Protein AF-A0A944UIP2-F1 (afdb_monomer_lite)

Foldseek 3Di:
DPVVVVVVVVVVVVVVVVVVVPDPPPPPPDPPCVVDDDQWDKDKDWALLVCCCVVVVQCPDPVNNVVLVVCCVVPVPVSCCRNVVVQQQFDSVGTKMWMWTAHPPDPDRIDIDIDTHGRDPVSNVVD

pLDDT: mean 77.18, std 9.5, range [51.12, 90.25]

Secondary structure (DSSP, 8-state):
--HHHHHHHHHHHHHHHHHHHHS--------TTTT---TT-EEEEEE-HHHHHHHHTTTT-TTHHHHHHHHHHH-HHHHHHHH-TTTTTB-SSSPEEEEEEE-SSSS-SEEEEEE--BS-HHHHHT-

Radius of gyration: 25.35 Å; chains: 1; bounding box: 36×76×45 Å

Sequence (127 aa):
MTISISKKSLLFILTTLCVFMVNPRSINALPSSTTRVPQDSFFIISISLNSVLKKSQLVESRVWKPIVDTLTLTNPQLTSLLLEPVQNGFNSRTPIQIFLRSSNLGTNPLQFGLLASIENTEKMDIT

Structure (mmCIF, N/CA/C/O backbone):
data_AF-A0A944UIP2-F1
#
_entry.id   AF-A0A944UIP2-F1
#
loop_
_atom_site.group_PDB
_atom_site.id
_atom_site.type_symbol
_atom_site.label_atom_id
_atom_site.label_alt_id
_atom_site.label_comp_id
_atom_site.label_asym_id
_atom_site.label_entity_id
_atom_site.label_seq_id
_atom_site.pdbx_PDB_ins_code
_atom_site.Cartn_x
_atom_site.Cartn_y
_atom_site.Cartn_z
_atom_site.occupancy
_atom_site.B_iso_or_equiv
_atom_site.auth_seq_id
_atom_site.auth_comp_id
_atom_site.auth_asym_id
_atom_site.auth_atom_id
_atom_site.pdbx_PDB_model_num
ATOM 1 N N . MET A 1 1 ? -3.864 -50.792 24.818 1.00 51.12 1 MET A N 1
ATOM 2 C CA . MET A 1 1 ? -3.857 -51.157 23.379 1.00 51.12 1 MET A CA 1
ATOM 3 C C . MET A 1 1 ? -3.814 -49.918 22.455 1.00 51.12 1 MET A C 1
ATOM 5 O O . MET A 1 1 ? -4.341 -49.952 21.357 1.00 51.12 1 MET A O 1
ATOM 9 N N . THR A 1 2 ? -3.156 -48.820 22.857 1.00 55.81 2 THR A N 1
ATOM 10 C CA . THR A 1 2 ? -3.167 -47.514 22.149 1.00 55.81 2 THR A CA 1
ATOM 11 C C . THR A 1 2 ? -1.825 -47.155 21.490 1.00 55.81 2 THR A C 1
ATOM 13 O O . THR A 1 2 ? -1.789 -46.469 20.474 1.00 55.81 2 THR A O 1
ATOM 16 N N . ILE A 1 3 ? -0.712 -47.695 21.998 1.00 58.16 3 ILE A N 1
ATOM 17 C CA . ILE A 1 3 ? 0.655 -47.417 21.511 1.00 58.16 3 ILE A CA 1
ATOM 18 C C . ILE A 1 3 ? 0.897 -47.980 20.092 1.00 58.16 3 ILE A C 1
ATOM 20 O O . ILE A 1 3 ? 1.644 -47.403 19.305 1.00 58.16 3 ILE A O 1
ATOM 24 N N . SER A 1 4 ? 0.225 -49.081 19.734 1.00 59.62 4 SER A N 1
ATOM 25 C CA . SER A 1 4 ? 0.331 -49.732 18.414 1.00 59.62 4 SER A CA 1
ATOM 26 C C . SER A 1 4 ? -0.250 -48.877 17.276 1.00 59.62 4 SER A C 1
ATOM 28 O O . SER A 1 4 ? 0.311 -48.830 16.182 1.00 59.62 4 SER A O 1
ATOM 30 N N . ILE A 1 5 ? -1.337 -48.145 17.544 1.00 65.44 5 ILE A N 1
ATOM 31 C CA . ILE A 1 5 ? -2.036 -47.317 16.547 1.00 65.44 5 ILE A CA 1
ATOM 32 C C . ILE A 1 5 ? -1.218 -46.058 16.221 1.00 65.44 5 ILE A C 1
ATOM 34 O O . ILE A 1 5 ? -1.069 -45.705 15.053 1.00 65.44 5 ILE A O 1
ATOM 38 N N . SER A 1 6 ? -0.605 -45.440 17.238 1.00 66.56 6 SER A N 1
ATOM 39 C CA . SER A 1 6 ? 0.256 -44.259 17.070 1.00 66.56 6 SER A CA 1
ATOM 40 C C . SER A 1 6 ? 1.490 -44.551 16.202 1.00 66.56 6 SER A C 1
ATOM 42 O O . SER A 1 6 ? 1.792 -43.798 15.277 1.00 66.56 6 SER A O 1
ATOM 44 N N . LYS A 1 7 ? 2.146 -45.706 16.401 1.00 69.94 7 LYS A N 1
ATOM 45 C CA . LYS A 1 7 ? 3.314 -46.107 15.594 1.00 69.94 7 LYS A CA 1
ATOM 46 C C . LYS A 1 7 ? 2.974 -46.346 14.120 1.00 69.94 7 LYS A C 1
ATOM 48 O O . LYS A 1 7 ? 3.757 -45.968 13.254 1.00 69.94 7 LYS A O 1
ATOM 53 N N . LYS A 1 8 ? 1.810 -46.937 13.824 1.00 73.44 8 LYS A N 1
ATOM 54 C CA . LYS A 1 8 ? 1.355 -47.163 12.439 1.00 73.44 8 LYS A CA 1
ATOM 55 C C . LYS A 1 8 ? 1.008 -45.853 11.727 1.00 73.44 8 LYS A C 1
ATOM 57 O O . LYS A 1 8 ? 1.355 -45.695 10.562 1.00 73.44 8 LYS A O 1
ATOM 62 N N . SER A 1 9 ? 0.389 -44.911 12.441 1.00 77.75 9 SER A N 1
ATOM 63 C CA . SER A 1 9 ? 0.087 -43.572 11.918 1.00 77.75 9 SER A CA 1
ATOM 64 C C . SER A 1 9 ? 1.361 -42.778 11.615 1.00 77.75 9 SER A C 1
ATO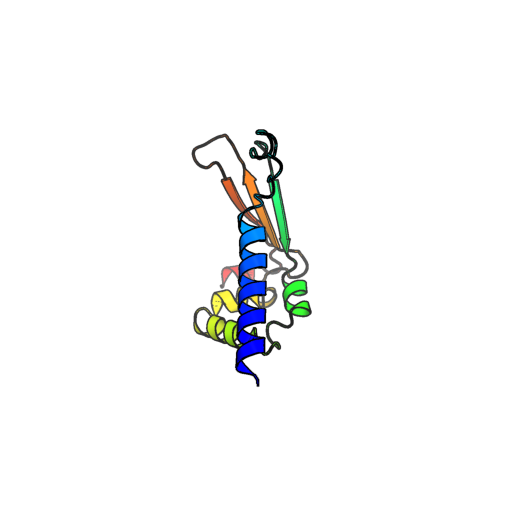M 66 O O . SER A 1 9 ? 1.505 -42.227 10.526 1.00 77.75 9 SER A O 1
ATOM 68 N N . LEU A 1 10 ? 2.337 -42.801 12.528 1.00 84.69 10 LEU A N 1
ATOM 69 C CA . LEU A 1 10 ? 3.618 -42.119 12.334 1.00 84.69 10 LEU A CA 1
ATOM 70 C C . LEU A 1 10 ? 4.391 -42.674 11.130 1.00 84.69 10 LEU A C 1
ATOM 72 O O . LEU A 1 10 ? 4.950 -41.905 10.351 1.00 84.69 10 LEU A O 1
ATOM 76 N N . LEU A 1 11 ? 4.378 -43.995 10.941 1.00 83.56 11 LEU A N 1
ATOM 77 C CA . LEU A 1 11 ? 5.034 -44.635 9.801 1.00 83.56 11 LEU A CA 1
ATOM 78 C C . LEU A 1 11 ? 4.334 -44.270 8.482 1.00 83.56 11 LEU A C 1
ATOM 80 O O . LEU A 1 11 ? 5.006 -43.946 7.507 1.00 83.56 11 LEU A O 1
ATOM 84 N N . PHE A 1 12 ? 2.999 -44.217 8.478 1.00 84.25 12 PHE A N 1
ATOM 85 C CA . PHE A 1 12 ? 2.223 -43.773 7.320 1.00 84.25 12 PHE A CA 1
ATOM 86 C C . PHE A 1 12 ? 2.538 -42.317 6.940 1.00 84.25 12 PHE A C 1
ATOM 88 O O . PHE A 1 12 ? 2.826 -42.035 5.778 1.00 84.25 12 PHE A O 1
ATOM 95 N N . ILE A 1 13 ? 2.581 -41.407 7.918 1.00 86.75 13 ILE A N 1
ATOM 96 C CA . ILE A 1 13 ? 2.928 -39.991 7.704 1.00 86.75 13 ILE A CA 1
ATOM 97 C C . ILE A 1 13 ? 4.358 -39.842 7.169 1.00 86.75 13 ILE A C 1
ATOM 99 O O . ILE A 1 13 ? 4.603 -39.053 6.258 1.00 86.75 13 ILE A O 1
ATOM 103 N N . LEU A 1 14 ? 5.306 -40.618 7.698 1.00 85.44 14 LEU A N 1
ATOM 104 C CA . LEU A 1 14 ? 6.690 -40.575 7.233 1.00 85.44 14 LEU A CA 1
ATOM 105 C C . LEU A 1 14 ? 6.798 -41.041 5.774 1.00 85.44 14 LEU A C 1
ATOM 107 O O . LEU A 1 14 ? 7.492 -40.415 4.974 1.00 85.44 14 LEU A O 1
ATOM 111 N N . THR A 1 15 ? 6.077 -42.106 5.410 1.00 83.50 15 THR A N 1
ATOM 112 C CA . THR A 1 15 ? 6.082 -42.624 4.035 1.00 83.50 15 THR A CA 1
ATOM 113 C C . THR A 1 15 ? 5.440 -41.660 3.044 1.00 83.50 15 THR A C 1
ATOM 115 O O . THR A 1 15 ? 5.996 -41.453 1.967 1.00 83.50 15 THR A O 1
ATOM 118 N N . THR A 1 16 ? 4.328 -41.010 3.398 1.00 81.88 16 THR A N 1
ATOM 119 C CA . THR A 1 16 ? 3.688 -40.030 2.510 1.00 81.88 16 THR A CA 1
ATOM 120 C C . THR A 1 16 ? 4.566 -38.799 2.318 1.00 81.88 16 THR A C 1
ATOM 122 O O . THR A 1 16 ? 4.751 -38.363 1.182 1.00 81.88 16 THR A O 1
ATOM 125 N N . LEU A 1 17 ? 5.189 -38.288 3.385 1.00 81.62 17 LEU A N 1
ATOM 126 C CA . LEU A 1 17 ? 6.128 -37.167 3.300 1.00 81.62 17 LEU A CA 1
ATOM 127 C C . LEU A 1 17 ? 7.336 -37.500 2.411 1.00 81.62 17 LEU A C 1
ATOM 129 O O . LEU A 1 17 ? 7.757 -36.676 1.601 1.00 81.62 17 LEU A O 1
ATOM 133 N N . CYS A 1 18 ? 7.858 -38.725 2.515 1.00 82.06 18 CYS A N 1
ATOM 134 C CA . CYS A 1 18 ? 8.972 -39.184 1.692 1.00 82.06 18 CYS A CA 1
ATOM 135 C C . CYS A 1 18 ? 8.587 -39.243 0.201 1.00 82.06 18 CYS A C 1
ATOM 137 O O . CYS A 1 18 ? 9.322 -38.738 -0.643 1.00 82.06 18 CYS A O 1
ATOM 139 N N . VAL A 1 19 ? 7.391 -39.740 -0.134 1.00 81.12 19 VAL A N 1
ATOM 140 C CA . VAL A 1 19 ? 6.886 -39.758 -1.522 1.00 81.12 19 VAL A CA 1
ATOM 141 C C . VAL A 1 19 ? 6.733 -38.345 -2.102 1.00 81.12 19 VAL A C 1
ATOM 143 O O . VAL A 1 19 ? 7.016 -38.141 -3.284 1.00 81.12 19 VAL A O 1
ATOM 146 N N . PHE A 1 20 ? 6.343 -37.354 -1.293 1.00 72.25 20 PHE A N 1
ATOM 147 C CA . PHE A 1 20 ? 6.292 -35.953 -1.731 1.00 72.25 20 PHE A CA 1
ATOM 148 C C . PHE A 1 20 ? 7.677 -35.358 -2.010 1.00 72.25 20 PHE A C 1
ATOM 150 O O . PHE A 1 20 ? 7.802 -34.544 -2.921 1.00 72.25 20 PHE A O 1
ATOM 157 N N . MET A 1 21 ? 8.706 -35.768 -1.266 1.00 72.75 21 MET A N 1
ATOM 158 C CA . MET A 1 21 ? 10.082 -35.291 -1.463 1.00 72.75 21 MET A CA 1
ATOM 159 C C . MET A 1 21 ? 10.771 -35.950 -2.667 1.00 72.75 21 MET A C 1
ATOM 161 O O . MET A 1 21 ? 11.599 -35.320 -3.318 1.00 72.75 21 MET A O 1
ATOM 165 N N . VAL A 1 22 ? 10.428 -37.205 -2.981 1.00 75.62 22 VAL A N 1
ATOM 166 C CA . VAL A 1 22 ? 11.067 -37.990 -4.059 1.00 75.62 22 VAL A CA 1
ATOM 167 C C . VAL A 1 22 ? 10.475 -37.694 -5.443 1.00 75.62 22 VAL A C 1
ATOM 169 O O . VAL A 1 22 ? 11.105 -37.998 -6.450 1.00 75.62 22 VAL A O 1
ATOM 172 N N . ASN A 1 23 ? 9.299 -37.065 -5.520 1.00 69.31 23 ASN A N 1
ATOM 173 C CA . ASN A 1 23 ? 8.722 -36.608 -6.783 1.00 69.31 23 ASN A CA 1
ATOM 174 C C . ASN A 1 23 ? 9.024 -35.116 -6.983 1.00 69.31 23 ASN A C 1
ATOM 176 O O . ASN A 1 23 ? 8.195 -34.284 -6.595 1.00 69.31 23 ASN A O 1
ATOM 180 N N . PRO A 1 24 ? 10.166 -34.736 -7.593 1.00 64.12 24 PRO A N 1
ATOM 181 C CA . PRO A 1 24 ? 10.346 -33.368 -8.038 1.00 64.12 24 PRO A CA 1
ATOM 182 C C . PRO A 1 24 ? 9.238 -33.089 -9.051 1.00 64.12 24 PRO A C 1
ATOM 184 O O . PRO A 1 24 ? 9.243 -33.608 -10.167 1.00 64.12 24 PRO A O 1
ATOM 187 N N . ARG A 1 25 ? 8.243 -32.288 -8.656 1.00 65.12 25 ARG A N 1
ATOM 188 C CA . ARG A 1 25 ? 7.327 -31.697 -9.627 1.00 65.12 25 ARG A CA 1
ATOM 189 C C . ARG A 1 25 ? 8.218 -30.926 -10.584 1.00 65.12 25 ARG A C 1
ATOM 191 O O . ARG A 1 25 ? 8.874 -29.980 -10.156 1.00 65.12 25 ARG A O 1
ATOM 198 N N . SER A 1 26 ? 8.284 -31.358 -11.841 1.00 63.62 26 SER A N 1
ATOM 199 C CA . SER A 1 26 ? 8.928 -30.595 -12.899 1.00 63.62 26 SER A CA 1
ATOM 200 C C . SER A 1 26 ? 8.234 -29.241 -12.932 1.00 63.62 26 SER A C 1
ATOM 202 O O . SER A 1 26 ? 7.109 -29.111 -13.417 1.00 63.62 26 SER A O 1
ATOM 204 N N . ILE A 1 27 ? 8.862 -28.245 -12.315 1.00 63.44 27 ILE A N 1
ATOM 205 C CA . ILE A 1 27 ? 8.441 -26.862 -12.427 1.00 63.44 27 ILE A CA 1
ATOM 206 C C . ILE A 1 27 ? 8.632 -26.587 -13.909 1.00 63.44 27 ILE A C 1
ATOM 208 O O . ILE A 1 27 ? 9.768 -26.620 -14.379 1.00 63.44 27 ILE A O 1
ATOM 212 N N . ASN A 1 28 ? 7.528 -26.475 -14.654 1.00 64.56 28 ASN A N 1
ATOM 213 C CA . ASN A 1 28 ? 7.561 -26.169 -16.079 1.00 64.56 28 ASN A CA 1
ATOM 214 C C . ASN A 1 28 ? 8.588 -25.057 -16.272 1.00 64.56 28 ASN A C 1
ATOM 216 O O . ASN A 1 28 ? 8.433 -23.984 -15.687 1.00 64.56 28 ASN A O 1
ATOM 220 N N . ALA A 1 29 ? 9.672 -25.365 -16.986 1.00 63.34 29 ALA A N 1
ATOM 221 C CA . ALA A 1 29 ? 10.741 -24.420 -17.233 1.00 63.34 29 ALA A CA 1
ATOM 222 C C . ALA A 1 29 ? 10.115 -23.268 -18.015 1.00 63.34 29 ALA A C 1
ATOM 224 O O . ALA A 1 29 ? 9.827 -23.391 -19.206 1.00 63.34 29 ALA A O 1
ATOM 225 N N . LEU A 1 30 ? 9.806 -22.187 -17.300 1.00 64.31 30 LEU A N 1
ATOM 226 C CA . LEU A 1 30 ? 9.331 -20.954 -17.897 1.00 64.31 30 LEU A CA 1
ATOM 227 C C . LEU A 1 30 ? 10.363 -20.577 -18.968 1.00 64.31 30 LEU A C 1
ATOM 229 O O . LEU A 1 30 ? 11.565 -20.640 -18.679 1.00 64.31 30 LEU A O 1
ATOM 233 N N . PRO A 1 31 ? 9.942 -20.271 -20.207 1.00 67.81 31 PRO A N 1
ATOM 234 C CA . PRO A 1 31 ? 10.882 -19.927 -21.260 1.00 67.81 31 PRO A CA 1
ATOM 235 C C . PRO A 1 31 ? 11.817 -18.809 -20.782 1.00 67.81 31 PRO A C 1
ATOM 237 O O . PRO A 1 31 ? 11.433 -17.955 -19.987 1.00 67.81 31 PRO A O 1
ATOM 240 N N . SER A 1 32 ? 13.062 -18.791 -21.253 1.00 62.38 32 SER A N 1
ATOM 241 C CA . SER A 1 32 ? 14.081 -17.811 -20.830 1.00 62.38 32 SER A CA 1
ATOM 242 C C . SER A 1 32 ? 13.687 -16.348 -21.090 1.00 62.38 32 SER A C 1
ATOM 244 O O . SER A 1 32 ? 14.310 -15.435 -20.557 1.00 62.38 32 SER A O 1
ATOM 246 N N . SER A 1 33 ? 12.630 -16.113 -21.872 1.00 62.06 33 SER A N 1
ATOM 247 C CA . SER A 1 33 ? 11.984 -14.814 -22.058 1.00 62.06 33 SER A CA 1
ATOM 248 C C . SER A 1 33 ? 11.054 -14.399 -20.908 1.00 62.06 33 SER A C 1
ATOM 250 O O . SER A 1 33 ? 10.781 -13.212 -20.763 1.00 62.06 33 SER A O 1
ATOM 252 N N . THR A 1 34 ? 10.578 -15.322 -20.066 1.00 60.38 34 THR A N 1
ATOM 253 C CA . THR A 1 34 ? 9.639 -15.036 -18.963 1.00 60.38 34 THR A CA 1
ATOM 254 C C . THR A 1 34 ? 10.308 -14.389 -17.749 1.00 60.38 34 THR A C 1
ATOM 256 O O . THR A 1 34 ? 9.627 -13.829 -16.897 1.00 60.38 34 THR A O 1
ATOM 259 N N . THR A 1 35 ? 11.639 -14.413 -17.668 1.00 60.00 35 THR A N 1
ATOM 260 C CA . THR A 1 35 ? 12.405 -13.712 -16.624 1.00 60.00 35 THR A CA 1
ATOM 261 C C . THR A 1 35 ? 12.665 -12.244 -16.961 1.00 60.00 35 THR A C 1
ATOM 263 O O . THR A 1 35 ? 13.192 -11.511 -16.124 1.00 60.00 35 THR A O 1
ATOM 266 N N . ARG A 1 36 ? 12.307 -11.789 -18.171 1.00 62.47 36 ARG A N 1
ATOM 267 C CA . ARG A 1 36 ? 12.623 -10.443 -18.649 1.00 62.47 36 ARG A CA 1
ATOM 268 C C . ARG A 1 36 ? 11.373 -9.568 -18.699 1.00 62.47 36 ARG A C 1
ATOM 270 O O . ARG A 1 36 ? 10.538 -9.703 -19.586 1.00 62.47 36 ARG A O 1
ATOM 277 N N . VAL A 1 37 ? 11.284 -8.632 -17.758 1.00 65.81 37 VAL A N 1
ATOM 278 C CA . VAL A 1 37 ? 10.299 -7.544 -17.795 1.00 65.81 37 VAL A CA 1
ATOM 279 C C . VAL A 1 37 ? 10.651 -6.603 -18.964 1.00 65.81 37 VAL A C 1
ATOM 281 O O . VAL A 1 37 ? 11.819 -6.220 -19.091 1.00 65.81 37 VAL A O 1
ATOM 284 N N . PRO A 1 38 ? 9.699 -6.251 -19.850 1.00 68.94 38 PRO A N 1
ATOM 285 C CA . PRO A 1 38 ? 9.943 -5.334 -20.964 1.00 68.94 38 PRO A CA 1
ATOM 286 C C . PRO A 1 38 ? 10.484 -3.970 -20.514 1.00 68.94 38 PRO A C 1
ATOM 288 O O . PRO A 1 38 ? 10.137 -3.476 -19.442 1.00 68.94 38 PRO A O 1
ATOM 291 N N . GLN A 1 39 ? 11.301 -3.349 -21.366 1.00 67.38 39 GLN A N 1
ATOM 292 C CA . GLN A 1 39 ? 12.123 -2.172 -21.043 1.00 67.38 39 GLN A CA 1
ATOM 293 C C . GLN A 1 39 ? 11.344 -0.889 -20.712 1.00 67.38 39 GLN A C 1
ATOM 295 O O . GLN A 1 39 ? 11.921 -0.006 -20.093 1.00 67.38 39 GLN A O 1
ATOM 300 N N . ASP A 1 40 ? 10.060 -0.813 -21.068 1.00 71.62 40 ASP A N 1
ATOM 301 C CA . ASP A 1 40 ? 9.147 0.290 -20.734 1.00 71.62 40 ASP A CA 1
ATOM 302 C C . ASP A 1 40 ? 7.907 -0.226 -19.992 1.00 71.62 40 ASP A C 1
ATOM 304 O O . ASP A 1 40 ? 6.773 0.194 -20.228 1.00 71.62 40 ASP A O 1
ATOM 308 N N . SER A 1 41 ? 8.109 -1.199 -19.104 1.00 79.00 41 SER A N 1
ATOM 309 C CA . SER A 1 41 ? 7.011 -1.715 -18.292 1.00 79.00 41 SER A CA 1
ATOM 310 C C . SER A 1 41 ? 6.660 -0.733 -17.187 1.00 79.00 41 SER A C 1
ATOM 312 O O . SER A 1 41 ? 7.518 -0.329 -16.394 1.00 79.00 41 SER A O 1
ATOM 314 N N . PHE A 1 42 ? 5.372 -0.415 -17.112 1.00 82.56 42 PHE A N 1
ATOM 315 C CA . PHE A 1 42 ? 4.772 0.333 -16.023 1.00 82.56 42 PHE A CA 1
ATOM 316 C C . PHE A 1 42 ? 3.903 -0.606 -15.205 1.00 82.56 42 PHE A C 1
ATOM 318 O O . PHE A 1 42 ? 3.044 -1.313 -15.730 1.00 82.56 42 PHE A O 1
ATOM 325 N N . PHE A 1 43 ? 4.114 -0.580 -13.903 1.00 84.19 43 PHE A N 1
ATOM 326 C CA . PHE A 1 43 ? 3.263 -1.233 -12.938 1.00 84.19 4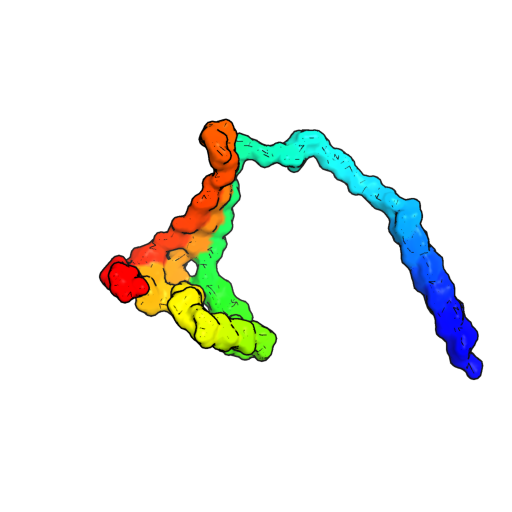3 PHE A CA 1
ATOM 327 C C . PHE A 1 43 ? 2.632 -0.151 -12.073 1.00 84.19 43 PHE A C 1
ATOM 329 O O . PHE A 1 43 ? 3.338 0.605 -11.411 1.00 84.19 43 PHE A O 1
ATOM 336 N N . ILE A 1 44 ? 1.306 -0.043 -12.128 1.00 86.38 44 ILE A N 1
ATOM 337 C CA . ILE A 1 44 ? 0.547 0.981 -11.413 1.00 86.38 44 ILE A CA 1
ATOM 338 C C . ILE A 1 44 ? -0.383 0.275 -10.437 1.00 86.38 44 ILE A C 1
ATOM 340 O O . ILE A 1 44 ? -1.266 -0.483 -10.837 1.00 86.38 44 ILE A O 1
ATOM 344 N N . ILE A 1 45 ? -0.201 0.553 -9.153 1.00 88.94 45 ILE A N 1
ATOM 345 C CA . ILE A 1 45 ? -1.112 0.142 -8.093 1.00 88.94 45 ILE A CA 1
ATOM 346 C C . ILE A 1 45 ? -1.948 1.358 -7.709 1.00 88.94 45 ILE A C 1
ATOM 348 O O . ILE A 1 45 ? -1.413 2.354 -7.236 1.00 88.94 45 ILE A O 1
ATOM 352 N N . SER A 1 46 ? -3.266 1.263 -7.878 1.00 87.75 46 SER A N 1
ATOM 353 C CA . SER A 1 46 ? -4.212 2.282 -7.413 1.00 87.75 46 SER A CA 1
ATOM 354 C C . SER A 1 46 ? -4.919 1.796 -6.154 1.00 87.75 46 SER A C 1
ATOM 356 O O . SER A 1 46 ? -5.674 0.824 -6.203 1.00 87.75 46 SER A O 1
ATOM 358 N N . ILE A 1 47 ? -4.692 2.467 -5.027 1.00 84.94 47 ILE A N 1
ATOM 359 C CA . ILE A 1 47 ? -5.289 2.120 -3.734 1.00 84.94 47 ILE A CA 1
ATOM 360 C C . ILE A 1 47 ? -6.250 3.226 -3.310 1.00 84.94 47 ILE A C 1
ATOM 362 O O . ILE A 1 47 ? -5.866 4.374 -3.093 1.00 84.94 47 ILE A O 1
ATOM 366 N N . SER A 1 48 ? -7.522 2.866 -3.134 1.00 85.94 48 SER A N 1
ATOM 367 C CA . SER A 1 48 ? -8.492 3.728 -2.458 1.00 85.94 48 SER A CA 1
ATOM 368 C C . SER A 1 48 ? -8.356 3.539 -0.950 1.00 85.94 48 SER A C 1
ATOM 370 O O . SER A 1 48 ? -8.944 2.618 -0.379 1.00 85.94 48 SER A O 1
ATOM 372 N N . LEU A 1 49 ? -7.575 4.410 -0.308 1.00 79.69 49 LEU A N 1
ATOM 373 C CA . LEU A 1 49 ? -7.277 4.309 1.123 1.00 79.69 49 LEU A CA 1
ATOM 374 C C . LEU A 1 49 ? -8.564 4.316 1.969 1.00 79.69 49 LEU A C 1
ATOM 376 O O . LEU A 1 49 ? -8.744 3.460 2.825 1.00 79.69 49 LEU A O 1
ATOM 380 N N . ASN A 1 50 ? -9.524 5.185 1.637 1.00 79.12 50 ASN A N 1
ATOM 381 C CA . ASN A 1 50 ? -10.827 5.263 2.309 1.00 79.12 50 ASN A CA 1
ATOM 382 C C . ASN A 1 50 ? -11.622 3.944 2.214 1.00 79.12 50 ASN A C 1
ATOM 384 O O . ASN A 1 50 ? -12.186 3.471 3.200 1.00 79.12 50 ASN A O 1
ATOM 388 N N . SER A 1 51 ? -11.628 3.311 1.036 1.00 83.38 51 SER A N 1
ATOM 389 C CA . SER A 1 51 ? -12.310 2.025 0.837 1.00 83.38 51 SER A CA 1
ATOM 390 C C . SER A 1 51 ? -11.630 0.898 1.609 1.00 83.38 51 SER A C 1
ATOM 392 O O . SER A 1 51 ? -12.314 0.051 2.184 1.00 83.38 51 SER A O 1
ATOM 394 N N . VAL A 1 52 ? -10.293 0.897 1.647 1.00 83.69 52 VAL A N 1
ATOM 395 C CA . VAL A 1 52 ? -9.519 -0.079 2.420 1.00 83.69 52 VAL A CA 1
ATOM 396 C C . VAL A 1 52 ? -9.820 0.083 3.902 1.00 83.69 52 VAL A C 1
ATOM 398 O O . VAL A 1 52 ? -10.241 -0.890 4.517 1.00 83.69 52 VAL A O 1
ATOM 401 N N . LEU A 1 53 ? -9.698 1.288 4.462 1.00 81.44 53 LEU A N 1
ATOM 402 C CA . LEU A 1 53 ? -9.939 1.552 5.886 1.00 81.44 53 LEU A CA 1
ATOM 403 C C . LEU A 1 53 ? -11.356 1.155 6.317 1.00 81.44 53 LEU A C 1
ATOM 405 O O . LEU A 1 53 ? -11.518 0.429 7.297 1.00 81.44 53 LEU A O 1
ATOM 409 N N . LYS A 1 54 ? -12.380 1.556 5.550 1.00 81.62 54 LYS A N 1
ATOM 410 C CA . LYS A 1 54 ? -13.782 1.233 5.861 1.00 81.62 54 LYS A CA 1
ATOM 411 C C . LYS A 1 54 ? -14.078 -0.262 5.783 1.00 81.62 54 LYS A C 1
ATOM 413 O O . LYS A 1 54 ? -14.782 -0.789 6.635 1.00 81.62 54 LYS A O 1
ATOM 418 N N . LYS A 1 55 ? -13.560 -0.955 4.764 1.00 84.81 55 LYS A N 1
ATOM 419 C CA . LYS A 1 55 ? -13.859 -2.380 4.547 1.00 84.81 55 LYS A CA 1
ATOM 420 C C . LYS A 1 55 ? -13.061 -3.304 5.464 1.00 84.81 55 LYS A C 1
ATOM 422 O O . LYS A 1 55 ? -13.536 -4.378 5.811 1.00 84.81 55 LYS A O 1
ATOM 427 N N . SER A 1 56 ? -11.844 -2.912 5.819 1.00 80.00 56 SER A N 1
ATOM 428 C CA . SER A 1 56 ? -10.935 -3.733 6.625 1.00 80.00 56 SER A CA 1
ATOM 429 C C . SER A 1 56 ? -11.220 -3.675 8.125 1.00 80.00 56 SER A C 1
ATOM 431 O O . SER A 1 56 ? -10.682 -4.505 8.855 1.00 80.00 56 SER A O 1
ATOM 433 N N . GLN A 1 57 ? -12.048 -2.723 8.585 1.00 82.06 57 GLN A N 1
ATOM 434 C CA . GLN A 1 57 ? -12.360 -2.519 10.005 1.00 82.06 57 GLN A CA 1
ATOM 435 C C . GLN A 1 57 ? -11.090 -2.469 10.877 1.00 82.06 57 GLN A C 1
ATOM 437 O O . GLN A 1 57 ? -11.085 -2.955 12.005 1.00 82.06 57 GLN A O 1
ATOM 442 N N . LEU A 1 58 ? -9.987 -1.905 10.363 1.00 80.94 58 LEU A N 1
ATOM 443 C CA . LEU A 1 58 ? -8.669 -1.956 11.019 1.00 80.94 58 LEU A CA 1
ATOM 444 C C . LEU A 1 58 ? -8.684 -1.394 12.446 1.00 80.94 58 LEU A C 1
ATOM 446 O O . LEU A 1 58 ? -7.997 -1.916 13.318 1.00 80.94 58 LEU A O 1
ATOM 450 N N . VAL A 1 59 ? -9.503 -0.369 12.684 1.00 77.56 59 VAL A N 1
ATOM 451 C CA . VAL A 1 59 ? -9.640 0.307 13.984 1.00 77.56 59 VAL A CA 1
ATOM 452 C C . VAL A 1 59 ? -10.520 -0.485 14.966 1.00 77.56 59 VAL A C 1
ATOM 454 O O . VAL A 1 59 ? -10.327 -0.417 16.182 1.00 77.56 59 VAL A O 1
ATOM 457 N N . GLU A 1 60 ? -11.476 -1.258 14.448 1.00 83.19 60 GLU A N 1
ATOM 458 C CA . GLU A 1 60 ? -12.466 -2.017 15.230 1.00 83.19 60 GLU A CA 1
ATOM 459 C C . GLU A 1 60 ? -12.053 -3.483 15.441 1.00 83.19 60 GLU A C 1
ATOM 461 O O . GLU A 1 60 ? -12.522 -4.156 16.360 1.00 83.19 60 GLU A O 1
ATOM 466 N N . SER A 1 61 ? -11.156 -3.999 14.601 1.00 85.12 61 SER A N 1
ATOM 467 C CA . SER A 1 61 ? -10.716 -5.389 14.634 1.00 85.12 61 SER A CA 1
ATOM 468 C C . SER A 1 61 ? -9.883 -5.686 15.875 1.00 85.12 61 SER A C 1
ATOM 470 O O . SER A 1 61 ? -8.863 -5.051 16.123 1.00 85.12 61 SER A O 1
ATOM 472 N N . ARG A 1 62 ? -10.241 -6.749 16.605 1.00 87.81 62 ARG A N 1
ATOM 473 C CA . ARG A 1 62 ? -9.491 -7.226 17.781 1.00 87.81 62 ARG A CA 1
ATOM 474 C C . ARG A 1 62 ? -8.023 -7.554 17.471 1.00 87.81 62 ARG A C 1
ATOM 476 O O . ARG A 1 62 ? -7.189 -7.469 18.364 1.00 87.81 62 ARG A O 1
ATOM 483 N N . VAL A 1 63 ? -7.718 -7.950 16.232 1.00 88.38 63 VAL A N 1
ATOM 484 C CA . VAL A 1 63 ? -6.363 -8.348 15.815 1.00 88.38 63 VAL A CA 1
ATOM 485 C C . VAL A 1 63 ? -5.547 -7.143 15.348 1.00 88.38 63 VAL A C 1
ATOM 487 O O . VAL A 1 63 ? -4.385 -7.018 15.717 1.00 88.38 63 VAL A O 1
ATOM 490 N N . TRP A 1 64 ? -6.148 -6.244 14.564 1.00 86.06 64 TRP A N 1
ATOM 491 C CA . TRP A 1 64 ? -5.432 -5.099 13.990 1.00 86.06 64 TRP A CA 1
ATOM 492 C C . TRP A 1 64 ? -5.338 -3.904 14.933 1.00 86.06 64 TRP A C 1
ATOM 494 O O . TRP A 1 64 ? -4.322 -3.213 14.922 1.00 86.06 64 TRP A O 1
ATOM 504 N N . LYS A 1 65 ? -6.337 -3.700 15.794 1.00 87.75 65 LYS A N 1
ATOM 505 C CA . LYS A 1 65 ? -6.379 -2.608 16.768 1.00 87.75 65 LYS A CA 1
ATOM 506 C C . LYS A 1 65 ? -5.099 -2.463 17.601 1.00 87.75 65 LYS A C 1
ATOM 508 O O . LYS A 1 65 ? -4.543 -1.375 17.576 1.00 87.75 65 LYS A O 1
ATOM 513 N N . PRO A 1 66 ? -4.559 -3.506 18.264 1.00 88.00 66 PRO A N 1
ATOM 514 C CA . PRO A 1 66 ? -3.335 -3.342 19.050 1.00 88.00 66 PRO A CA 1
ATOM 515 C C . PRO A 1 66 ? -2.132 -2.920 18.194 1.00 88.00 66 PRO A C 1
ATOM 517 O O . PRO A 1 66 ? -1.299 -2.146 18.653 1.00 88.00 66 PRO A O 1
ATOM 520 N N . ILE A 1 67 ? -2.052 -3.371 16.938 1.00 87.06 67 ILE A N 1
ATOM 521 C CA . ILE A 1 67 ? -0.983 -2.974 16.011 1.00 87.06 67 ILE A CA 1
ATOM 522 C C . ILE A 1 67 ? -1.132 -1.493 15.656 1.00 87.06 67 ILE A C 1
ATOM 524 O O . ILE A 1 67 ? -0.168 -0.734 15.736 1.00 87.06 67 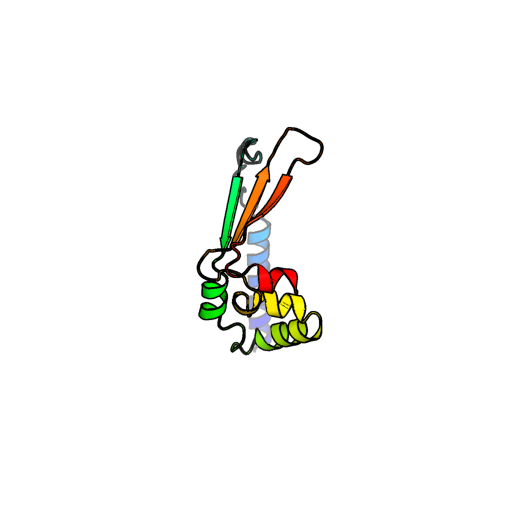ILE A O 1
ATOM 528 N N . VAL A 1 68 ? -2.349 -1.067 15.321 1.00 86.06 68 VAL A N 1
ATOM 529 C CA . VAL A 1 68 ? -2.654 0.335 15.016 1.00 86.06 68 VAL A CA 1
ATOM 530 C C . VAL A 1 68 ? -2.388 1.231 16.229 1.00 86.06 68 VAL A C 1
ATOM 532 O O . VAL A 1 68 ? -1.750 2.270 16.086 1.00 86.06 68 VAL A O 1
ATOM 535 N N . ASP A 1 69 ? -2.782 0.810 17.429 1.00 87.81 69 ASP A N 1
ATOM 536 C CA . ASP A 1 69 ? -2.550 1.554 18.669 1.00 87.81 69 ASP A CA 1
ATOM 537 C C . ASP A 1 69 ? -1.038 1.716 18.933 1.00 87.81 69 ASP A C 1
ATOM 539 O O . ASP A 1 69 ? -0.571 2.816 19.232 1.00 87.81 69 ASP A O 1
ATOM 543 N N . THR A 1 70 ? -0.231 0.664 18.729 1.00 89.50 70 THR A N 1
ATOM 544 C CA . THR A 1 70 ? 1.239 0.774 18.851 1.00 89.50 70 THR A CA 1
ATOM 545 C C . THR A 1 70 ? 1.866 1.687 17.797 1.00 89.50 70 THR A C 1
ATOM 547 O O . THR A 1 70 ? 2.785 2.447 18.112 1.00 89.50 70 THR A O 1
ATOM 550 N N . LEU A 1 71 ? 1.357 1.661 16.562 1.00 85.88 71 LEU A N 1
ATOM 551 C CA . LEU A 1 71 ? 1.792 2.557 15.491 1.00 85.88 71 LEU A CA 1
ATOM 552 C C . LEU A 1 71 ? 1.477 4.017 15.843 1.00 85.88 71 LEU A C 1
ATOM 554 O O . LEU A 1 71 ? 2.334 4.881 15.682 1.00 85.88 71 LEU A O 1
ATOM 558 N N . THR A 1 72 ? 0.291 4.261 16.403 1.00 86.81 72 THR A N 1
ATOM 559 C CA . THR A 1 72 ? -0.163 5.583 16.858 1.00 86.81 72 THR A CA 1
ATOM 560 C C . THR A 1 72 ? 0.767 6.149 17.926 1.00 86.81 72 THR A C 1
ATOM 562 O O . THR A 1 72 ? 1.131 7.321 17.871 1.00 86.81 72 THR A O 1
ATOM 565 N N . LEU A 1 73 ? 1.198 5.307 18.870 1.00 88.62 73 LEU A N 1
ATOM 566 C CA . LEU A 1 73 ? 2.129 5.695 19.932 1.00 88.62 73 LEU A CA 1
ATOM 567 C C . LEU A 1 73 ? 3.548 5.955 19.414 1.00 88.62 73 LEU A C 1
ATOM 569 O O . LEU A 1 73 ? 4.236 6.833 19.926 1.00 88.62 73 LEU A O 1
ATOM 573 N N . THR A 1 74 ? 3.993 5.188 18.417 1.00 90.25 74 THR A N 1
ATOM 574 C CA . THR A 1 74 ? 5.377 5.250 17.919 1.00 90.25 74 THR A CA 1
ATOM 575 C C . THR A 1 74 ? 5.562 6.351 16.875 1.00 90.25 74 THR A C 1
ATOM 577 O O . THR A 1 74 ? 6.594 7.016 16.850 1.00 90.25 74 THR A O 1
ATOM 580 N N . ASN A 1 75 ? 4.577 6.545 15.997 1.00 87.62 75 ASN A N 1
ATOM 581 C CA . ASN A 1 75 ? 4.602 7.557 14.949 1.00 87.62 75 ASN A CA 1
ATOM 582 C C . ASN A 1 75 ? 3.183 8.112 14.694 1.00 87.62 75 ASN A C 1
ATOM 584 O O . ASN A 1 75 ? 2.459 7.627 13.810 1.00 87.62 75 ASN A O 1
ATOM 588 N N . PRO A 1 76 ? 2.770 9.144 15.453 1.00 82.88 76 PRO A N 1
ATOM 589 C CA . PRO A 1 76 ? 1.433 9.719 15.335 1.00 82.88 76 PRO A CA 1
ATOM 590 C C . PRO A 1 76 ? 1.214 10.430 13.993 1.00 82.88 76 PRO A C 1
ATOM 592 O O . PRO A 1 76 ? 0.105 10.399 13.467 1.00 82.88 76 PRO A O 1
ATOM 595 N N . GLN A 1 77 ? 2.264 11.006 13.398 1.00 82.06 77 GLN A N 1
ATOM 596 C CA . GLN A 1 77 ? 2.185 11.682 12.096 1.00 82.06 77 GLN A CA 1
ATOM 597 C C . GLN A 1 77 ? 1.876 10.695 10.967 1.00 82.06 77 GLN A C 1
ATOM 599 O O . GLN A 1 77 ? 0.993 10.920 10.144 1.00 82.06 77 GLN A O 1
ATOM 604 N N . LEU A 1 78 ? 2.566 9.554 10.943 1.00 80.75 78 LEU A N 1
ATOM 605 C CA . LEU A 1 78 ? 2.319 8.522 9.937 1.00 80.75 78 LEU A CA 1
ATOM 606 C C . LEU A 1 78 ? 0.927 7.902 10.105 1.00 80.75 78 LEU A C 1
ATOM 608 O O . LEU A 1 78 ? 0.253 7.580 9.128 1.00 80.75 78 LEU A O 1
ATOM 612 N N . THR A 1 79 ? 0.479 7.782 11.352 1.00 82.50 79 THR A N 1
ATOM 613 C CA . THR A 1 79 ? -0.856 7.283 11.672 1.00 82.50 79 THR A CA 1
ATOM 614 C C . THR A 1 79 ? -1.945 8.245 11.203 1.00 82.50 79 THR A C 1
ATOM 616 O O . THR A 1 79 ? -2.901 7.795 10.571 1.00 82.50 79 THR A O 1
ATOM 619 N N . SER A 1 80 ? -1.801 9.554 11.439 1.00 80.44 80 SER A N 1
ATOM 620 C CA . SER A 1 80 ? -2.790 10.540 10.984 1.00 80.44 80 SER A CA 1
ATOM 621 C C . SER A 1 80 ? -2.883 10.573 9.456 1.00 80.44 80 SER A C 1
ATOM 623 O O . SER A 1 80 ? -3.982 10.587 8.907 1.00 80.44 80 SER A O 1
ATOM 625 N N . LEU A 1 81 ? -1.752 10.473 8.748 1.00 78.62 81 LEU A N 1
ATOM 626 C CA . LEU A 1 81 ? -1.721 10.406 7.280 1.00 78.62 81 LEU A CA 1
ATOM 627 C C . LEU A 1 81 ? -2.453 9.176 6.728 1.00 78.62 81 LEU A C 1
ATOM 629 O O . LEU A 1 81 ? -3.125 9.266 5.699 1.00 78.62 81 LEU A O 1
ATOM 633 N N . LEU A 1 82 ? -2.328 8.033 7.402 1.00 78.56 82 LEU A N 1
ATOM 634 C CA . LEU A 1 82 ? -2.899 6.769 6.946 1.00 78.56 82 LEU A CA 1
ATOM 635 C C . LEU A 1 82 ? -4.363 6.579 7.344 1.00 78.56 82 LEU A C 1
ATOM 637 O O . LEU A 1 82 ? -5.129 6.060 6.537 1.00 78.56 82 LEU A O 1
ATOM 641 N N . LEU A 1 83 ? -4.749 6.948 8.566 1.00 82.12 83 LEU A N 1
ATOM 642 C CA . LEU A 1 83 ? -6.098 6.716 9.097 1.00 82.12 83 LEU A CA 1
ATOM 643 C C . LEU A 1 83 ? -7.035 7.903 8.869 1.00 82.12 83 LEU A C 1
ATOM 645 O O . LEU A 1 83 ? -8.240 7.708 8.705 1.00 82.12 83 LEU A O 1
ATOM 649 N N . GLU A 1 84 ? -6.493 9.119 8.819 1.00 80.56 84 GLU A N 1
ATOM 650 C CA . GLU A 1 84 ? -7.260 10.363 8.728 1.00 80.56 84 GLU A CA 1
ATOM 651 C C . GLU A 1 84 ? -6.808 11.240 7.542 1.00 80.56 84 GLU A C 1
ATOM 653 O O . GLU A 1 84 ? -6.592 12.444 7.695 1.00 80.56 84 GLU A O 1
ATOM 658 N N . PRO A 1 85 ? -6.728 10.687 6.313 1.00 74.44 85 PRO A N 1
ATOM 659 C CA . PRO A 1 85 ? -6.154 11.390 5.161 1.00 74.44 85 PRO A CA 1
ATOM 660 C C . PRO A 1 85 ? -6.853 12.729 4.860 1.00 74.44 85 PRO A C 1
ATOM 662 O O . PRO A 1 85 ? -6.203 13.705 4.500 1.00 74.44 85 PRO A O 1
ATOM 665 N N . VAL A 1 86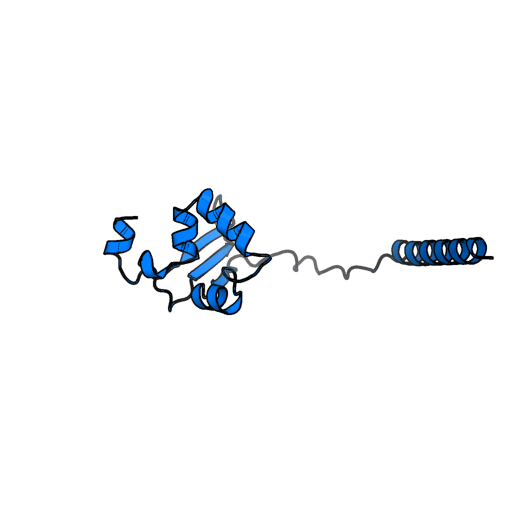 ? -8.173 12.805 5.066 1.00 76.00 86 VAL A N 1
ATOM 666 C CA . VAL A 1 86 ? -8.972 14.025 4.834 1.00 76.00 86 VAL A CA 1
ATOM 667 C C . VAL A 1 86 ? -8.585 15.158 5.786 1.00 76.00 86 VAL A C 1
ATOM 669 O O . VAL A 1 86 ? -8.618 16.328 5.401 1.00 76.00 86 VAL A O 1
ATOM 672 N N . GLN A 1 87 ? -8.219 14.836 7.029 1.00 77.38 87 GLN A N 1
ATOM 673 C CA . GLN A 1 87 ? -7.835 15.854 8.008 1.00 77.38 87 GLN A CA 1
ATOM 674 C C . GLN A 1 87 ? -6.516 16.525 7.613 1.00 77.38 87 GLN A C 1
ATOM 676 O O . GLN A 1 87 ? -6.393 17.740 7.749 1.00 77.38 87 GLN A O 1
ATOM 681 N N . ASN A 1 88 ? -5.617 15.758 6.993 1.00 73.94 88 ASN A N 1
ATOM 682 C CA . ASN A 1 88 ? -4.309 16.205 6.513 1.00 73.94 88 ASN A CA 1
ATOM 683 C C . ASN A 1 88 ? -4.343 16.803 5.091 1.00 73.94 88 ASN A C 1
ATOM 685 O O . ASN A 1 88 ? -3.309 16.941 4.447 1.00 73.94 88 ASN A O 1
ATOM 689 N N . GLY A 1 89 ? -5.530 17.131 4.566 1.00 73.06 89 GLY A N 1
ATOM 690 C CA . GLY A 1 89 ? -5.681 17.793 3.265 1.00 73.06 89 GLY A CA 1
ATOM 691 C C . GLY A 1 89 ? -5.603 16.869 2.045 1.00 73.06 89 GLY A C 1
ATOM 692 O O . GLY A 1 89 ? -5.698 17.358 0.917 1.00 73.06 89 GLY A O 1
ATOM 693 N N . PHE A 1 90 ? -5.493 15.546 2.226 1.00 79.81 90 PHE A N 1
ATOM 694 C CA . PHE A 1 90 ? -5.537 14.595 1.113 1.00 79.81 90 PHE A CA 1
ATOM 695 C C . PHE A 1 90 ? -6.961 14.391 0.602 1.00 79.81 90 PHE A C 1
ATOM 697 O O . PHE A 1 90 ? -7.914 14.214 1.366 1.00 79.81 90 PHE A O 1
ATOM 704 N N . ASN A 1 91 ? -7.089 14.301 -0.719 1.00 78.50 91 ASN A N 1
ATOM 705 C CA . ASN A 1 91 ? -8.343 13.949 -1.357 1.00 78.50 91 ASN A CA 1
ATOM 706 C C . ASN A 1 91 ? -8.598 12.441 -1.223 1.00 78.50 91 ASN A C 1
ATOM 708 O O . ASN A 1 91 ? -8.018 11.613 -1.927 1.00 78.50 91 ASN A O 1
ATOM 712 N N . SER A 1 92 ? -9.523 12.079 -0.335 1.00 71.62 92 SER A N 1
ATOM 713 C CA . SER A 1 92 ? -9.898 10.679 -0.094 1.00 71.62 92 SER A CA 1
ATOM 714 C C . SER A 1 92 ? -10.776 10.050 -1.186 1.00 71.62 92 SER A C 1
ATOM 716 O O . SER A 1 92 ? -11.025 8.840 -1.139 1.00 71.62 92 SER A O 1
ATOM 718 N N . ARG A 1 93 ? -11.278 10.844 -2.146 1.00 75.06 93 ARG A N 1
ATOM 719 C CA . ARG A 1 93 ? -12.114 10.364 -3.264 1.00 75.06 93 ARG A CA 1
ATOM 720 C C . ARG A 1 93 ? -11.265 9.794 -4.393 1.00 75.06 93 ARG A C 1
ATOM 722 O O . ARG A 1 93 ? -11.669 8.840 -5.052 1.00 75.06 93 ARG A O 1
ATOM 729 N N . THR A 1 94 ? -10.090 10.367 -4.605 1.00 81.06 94 THR A N 1
ATOM 730 C CA . THR A 1 94 ? -9.116 9.908 -5.596 1.00 81.06 94 THR A CA 1
ATOM 731 C C . THR A 1 94 ? -8.203 8.839 -4.997 1.00 81.06 94 THR A C 1
ATOM 733 O O . THR A 1 94 ? -7.664 9.044 -3.909 1.00 81.06 94 THR A O 1
ATOM 736 N N . PRO A 1 95 ? -8.000 7.701 -5.679 1.00 82.69 95 PRO A N 1
ATOM 737 C CA . PRO A 1 95 ? -7.074 6.682 -5.208 1.00 82.69 95 PRO A CA 1
ATOM 738 C C . PRO A 1 95 ? -5.630 7.191 -5.270 1.00 82.69 95 PRO A C 1
ATOM 740 O O . PRO A 1 95 ? -5.247 7.886 -6.210 1.00 82.69 95 PRO A O 1
ATOM 743 N N . ILE A 1 96 ? -4.825 6.789 -4.289 1.00 86.19 96 ILE A N 1
ATOM 744 C CA . ILE A 1 96 ? -3.376 6.989 -4.313 1.00 86.19 96 ILE A CA 1
ATOM 745 C C . ILE A 1 96 ? -2.805 6.007 -5.331 1.00 86.19 96 ILE A C 1
ATOM 747 O O . ILE A 1 96 ? -3.124 4.815 -5.288 1.00 86.19 96 ILE A O 1
ATOM 751 N N . GLN A 1 97 ? -1.979 6.500 -6.246 1.00 88.50 97 GLN A N 1
ATOM 752 C CA . GLN A 1 97 ? -1.348 5.680 -7.271 1.00 88.50 97 GLN A CA 1
ATOM 753 C C . GLN A 1 97 ? 0.136 5.539 -6.972 1.00 88.50 97 GLN A C 1
ATOM 755 O O . GLN A 1 97 ? 0.869 6.522 -6.912 1.00 88.50 97 GLN A O 1
ATOM 760 N N . ILE A 1 98 ? 0.583 4.305 -6.796 1.00 88.62 98 ILE A N 1
ATOM 761 C CA . ILE A 1 98 ? 1.995 3.962 -6.689 1.00 88.62 98 ILE A CA 1
ATOM 762 C C . ILE A 1 98 ? 2.400 3.415 -8.046 1.00 88.62 98 ILE A C 1
ATOM 764 O O . ILE A 1 98 ? 1.780 2.470 -8.538 1.00 88.62 98 ILE A O 1
ATOM 768 N N . PHE A 1 99 ? 3.419 4.003 -8.656 1.00 88.56 99 PHE A N 1
ATOM 769 C CA . PHE A 1 99 ? 3.924 3.540 -9.937 1.00 88.56 99 PHE A CA 1
ATOM 770 C C . PHE A 1 99 ? 5.351 3.030 -9.795 1.00 88.56 99 PHE A C 1
ATOM 772 O O . PHE A 1 99 ? 6.172 3.600 -9.079 1.00 88.56 99 PHE A O 1
ATOM 779 N N . LEU A 1 100 ? 5.630 1.945 -10.504 1.00 87.31 100 LEU A N 1
ATOM 780 C CA . LEU A 1 100 ? 6.950 1.379 -10.698 1.00 87.31 100 LEU A CA 1
ATOM 781 C C . LEU A 1 100 ? 7.190 1.300 -12.201 1.00 87.31 100 LEU A C 1
ATOM 783 O O . LEU A 1 100 ? 6.428 0.669 -12.934 1.00 87.31 100 LEU A O 1
ATOM 787 N N . ARG A 1 101 ? 8.249 1.950 -12.659 1.00 84.38 101 ARG A N 1
ATOM 788 C CA . ARG A 1 101 ? 8.693 1.940 -14.044 1.00 84.38 101 ARG A CA 1
ATOM 789 C C . ARG A 1 101 ? 10.061 1.281 -14.113 1.00 84.38 101 ARG A C 1
ATOM 791 O O . ARG A 1 101 ? 10.978 1.688 -13.401 1.00 84.38 101 ARG A O 1
ATOM 798 N N . SER A 1 102 ? 10.216 0.303 -14.996 1.00 80.38 102 SER A N 1
ATOM 799 C CA . SER A 1 102 ? 11.546 -0.160 -15.393 1.00 80.38 102 SER A CA 1
ATOM 800 C C . SER A 1 102 ? 12.066 0.718 -16.531 1.00 80.38 102 SER A C 1
ATOM 802 O O . SER A 1 102 ? 11.305 1.061 -17.432 1.00 80.38 102 SER A O 1
ATOM 804 N N . SER A 1 103 ? 13.331 1.128 -16.458 1.00 74.06 103 SER A N 1
ATOM 805 C CA . SER A 1 103 ? 14.026 1.855 -17.525 1.00 74.06 103 SER A CA 1
ATOM 806 C C . SER A 1 103 ? 15.409 1.249 -17.709 1.00 74.06 103 SER A C 1
ATOM 808 O O . SER A 1 103 ? 16.063 0.888 -16.738 1.00 74.06 103 SER A O 1
ATOM 810 N N . ASN A 1 104 ? 15.876 1.160 -18.951 1.00 63.75 104 ASN A N 1
ATOM 811 C CA . ASN A 1 104 ? 17.220 0.671 -19.266 1.00 63.75 104 ASN A CA 1
ATOM 812 C C . ASN A 1 104 ? 18.208 1.811 -19.592 1.00 63.75 104 ASN A C 1
ATOM 814 O O . ASN A 1 104 ? 19.358 1.554 -19.940 1.00 63.75 104 ASN A O 1
ATOM 818 N N . LEU A 1 105 ? 17.757 3.070 -19.510 1.00 60.41 105 LEU A N 1
ATOM 819 C CA . LEU A 1 105 ? 18.593 4.258 -19.673 1.00 60.41 105 LEU A CA 1
ATOM 820 C C . LEU A 1 105 ? 18.956 4.829 -18.297 1.00 60.41 105 LEU A C 1
ATOM 822 O O . LEU A 1 105 ? 18.126 5.466 -17.648 1.00 60.41 105 LEU A O 1
ATOM 826 N N . GLY A 1 106 ? 20.205 4.620 -17.875 1.00 62.44 106 GLY A N 1
ATOM 827 C CA . GLY A 1 106 ? 20.801 5.263 -16.699 1.00 62.44 106 GLY A CA 1
ATOM 828 C C . GLY A 1 106 ? 21.251 4.300 -15.597 1.00 62.44 106 GLY A C 1
ATOM 829 O O . GLY A 1 106 ? 21.111 3.086 -15.698 1.00 62.44 106 GLY A O 1
ATOM 830 N N . THR A 1 107 ? 21.811 4.864 -14.526 1.00 65.12 107 THR A N 1
ATOM 831 C CA . THR A 1 107 ? 22.336 4.133 -13.357 1.00 65.12 107 THR A CA 1
ATOM 832 C C . THR A 1 107 ? 21.249 3.502 -12.478 1.00 65.12 107 THR A C 1
ATOM 834 O O . THR A 1 107 ? 21.560 2.617 -11.688 1.00 65.12 107 THR A O 1
ATOM 837 N N . ASN A 1 108 ? 19.983 3.915 -12.629 1.00 63.38 108 ASN A N 1
ATOM 838 C CA . ASN A 1 108 ? 18.847 3.421 -11.848 1.00 63.38 108 ASN A CA 1
ATOM 839 C C . ASN A 1 108 ? 17.825 2.705 -12.749 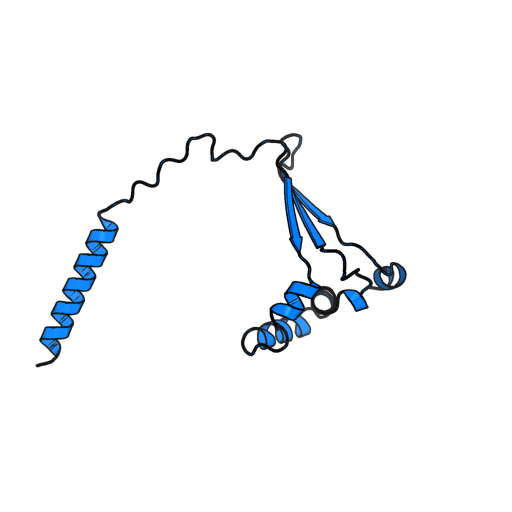1.00 63.38 108 ASN A C 1
ATOM 841 O O . ASN A 1 108 ? 17.018 3.370 -13.402 1.00 63.38 108 ASN A O 1
ATOM 845 N N . PRO A 1 109 ? 17.818 1.360 -12.771 1.00 72.31 109 PRO A N 1
ATOM 846 C CA . PRO A 1 109 ? 16.970 0.582 -13.674 1.00 72.31 109 PRO A CA 1
ATOM 847 C C . PRO A 1 109 ? 15.486 0.537 -13.268 1.00 72.31 109 PRO A C 1
ATOM 849 O O . PRO A 1 109 ? 14.637 0.054 -14.022 1.00 72.31 109 PRO A O 1
ATOM 852 N N . LEU A 1 110 ? 15.164 1.024 -12.066 1.00 77.75 110 LEU A N 1
ATOM 853 C CA . LEU A 1 110 ? 13.820 1.070 -11.502 1.00 77.75 110 LEU A CA 1
ATOM 854 C C . LEU A 1 110 ? 13.541 2.477 -10.974 1.00 77.75 110 LEU A C 1
ATOM 856 O O . LEU A 1 110 ? 14.302 3.013 -10.171 1.00 77.75 110 LEU A O 1
ATOM 860 N N . GLN A 1 111 ? 12.433 3.056 -11.416 1.00 80.88 111 GLN A N 1
ATOM 861 C CA . GLN A 1 111 ? 11.910 4.327 -10.932 1.00 80.88 111 GLN A CA 1
ATOM 862 C C . GLN A 1 111 ? 10.590 4.043 -10.232 1.00 80.88 111 GLN A C 1
ATOM 864 O O . GLN A 1 111 ? 9.697 3.432 -10.815 1.00 80.88 111 GLN A O 1
ATOM 869 N N . PHE A 1 112 ? 10.465 4.474 -8.986 1.00 87.44 112 PHE A N 1
ATOM 870 C CA . PHE A 1 112 ? 9.222 4.388 -8.236 1.00 87.44 112 PHE A CA 1
ATOM 871 C C . PHE A 1 112 ? 8.736 5.792 -7.904 1.00 87.44 112 PHE A C 1
ATOM 873 O O . PHE A 1 112 ? 9.532 6.717 -7.745 1.00 87.44 112 PHE A O 1
ATOM 880 N N . GLY A 1 113 ? 7.427 5.948 -7.782 1.00 85.06 113 GLY A N 1
ATOM 881 C CA . GLY A 1 113 ? 6.846 7.191 -7.314 1.00 85.06 113 GLY A CA 1
ATOM 882 C C . GLY A 1 113 ? 5.433 7.003 -6.802 1.00 85.06 113 GLY A C 1
ATOM 883 O O . GLY A 1 113 ? 4.817 5.944 -6.949 1.00 85.06 113 GLY A O 1
ATOM 884 N N . LEU A 1 114 ? 4.947 8.055 -6.158 1.00 86.62 114 LEU A N 1
ATOM 885 C CA . LEU A 1 114 ? 3.636 8.107 -5.543 1.00 86.62 114 LEU A CA 1
ATOM 886 C C . LEU A 1 114 ? 2.916 9.349 -6.050 1.00 86.62 114 LEU A C 1
ATOM 888 O O . LEU A 1 114 ? 3.458 10.451 -6.020 1.00 86.62 114 LEU A O 1
ATOM 892 N N . LEU A 1 115 ? 1.692 9.151 -6.519 1.00 85.19 115 LEU A N 1
ATOM 893 C CA . LEU A 1 115 ? 0.772 10.204 -6.908 1.00 85.19 115 LEU A CA 1
ATOM 894 C C . LEU A 1 115 ? -0.401 10.176 -5.937 1.00 85.19 115 LEU A C 1
ATOM 896 O O . LEU A 1 115 ? -1.114 9.177 -5.821 1.00 85.19 115 LEU A O 1
ATOM 900 N N . ALA A 1 116 ? -0.602 11.288 -5.248 1.00 84.25 11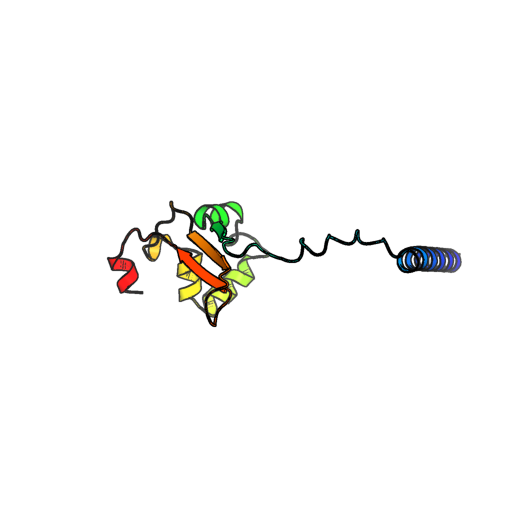6 ALA A N 1
ATOM 901 C CA . ALA A 1 116 ? -1.757 11.526 -4.405 1.00 84.25 116 ALA A CA 1
ATOM 902 C C . ALA A 1 116 ? -2.354 12.883 -4.775 1.00 84.25 116 ALA A C 1
ATOM 904 O O . ALA A 1 116 ? -1.632 13.818 -5.116 1.00 84.25 116 ALA A O 1
ATOM 905 N N . SER A 1 117 ? -3.679 12.979 -4.738 1.00 83.94 117 SER A N 1
ATOM 906 C CA . SER A 1 117 ? -4.371 14.247 -4.947 1.00 83.94 117 SER A CA 1
ATOM 907 C C . SER A 1 117 ? -4.558 14.943 -3.608 1.00 83.94 117 SER A C 1
ATOM 909 O O . SER A 1 117 ? -4.911 14.321 -2.603 1.00 83.94 117 SER A O 1
ATOM 911 N N . ILE A 1 118 ? -4.326 16.246 -3.628 1.00 83.62 118 ILE A N 1
ATOM 912 C CA . ILE A 1 118 ? -4.470 17.138 -2.489 1.00 83.62 118 ILE A CA 1
ATOM 913 C C . ILE A 1 118 ? -5.769 17.911 -2.704 1.00 83.62 118 ILE A C 1
ATOM 915 O O . ILE A 1 118 ? -6.002 18.447 -3.787 1.00 83.62 118 ILE A O 1
ATOM 919 N N . GLU A 1 119 ? -6.639 17.911 -1.698 1.00 82.00 119 GLU A N 1
ATOM 920 C CA . GLU A 1 119 ? -7.890 18.676 -1.706 1.00 82.00 119 GLU A CA 1
ATOM 921 C C . GLU A 1 119 ? -7.689 20.058 -1.078 1.00 82.00 119 GLU A C 1
ATOM 923 O O . GLU A 1 119 ? -8.264 21.037 -1.545 1.00 82.00 119 GLU A O 1
ATOM 928 N N . ASN A 1 120 ? -6.851 20.148 -0.041 1.00 80.19 120 ASN A N 1
ATOM 929 C CA . ASN A 1 120 ? -6.554 21.399 0.645 1.00 80.19 120 ASN A CA 1
ATOM 930 C C . ASN A 1 120 ? -5.040 21.557 0.830 1.00 80.19 120 ASN A C 1
ATOM 932 O O . ASN A 1 120 ? -4.448 20.951 1.722 1.00 80.19 120 ASN A O 1
ATOM 936 N N . THR A 1 121 ? -4.439 22.385 -0.025 1.00 76.94 121 THR A N 1
ATOM 937 C CA . THR A 1 121 ? -3.000 22.673 -0.019 1.00 76.94 121 THR A CA 1
ATOM 938 C C . THR A 1 121 ? -2.563 23.402 1.250 1.00 76.94 121 THR A C 1
ATOM 940 O O . THR A 1 121 ? -1.511 23.087 1.790 1.00 76.94 121 THR A O 1
ATOM 943 N N . GLU A 1 122 ? -3.397 24.301 1.785 1.00 77.38 122 GLU A N 1
ATOM 944 C CA . GLU A 1 122 ? -3.077 25.052 3.006 1.00 77.38 122 GLU A CA 1
ATOM 945 C C . GLU A 1 122 ? -2.886 24.119 4.201 1.00 77.38 122 GLU A C 1
ATOM 947 O O . GLU A 1 122 ? -1.968 24.313 4.979 1.00 77.38 122 GLU A O 1
ATOM 952 N N . LYS A 1 123 ? -3.699 23.065 4.340 1.00 72.88 123 LYS A N 1
ATOM 953 C CA . LYS A 1 123 ? -3.536 22.080 5.426 1.00 72.88 123 LYS A CA 1
ATOM 954 C C . LYS A 1 123 ? -2.276 21.229 5.288 1.00 72.88 123 LYS A C 1
ATOM 956 O O . LYS A 1 123 ? -1.733 20.788 6.299 1.00 72.88 123 LYS A O 1
ATOM 961 N N . MET A 1 124 ? -1.832 20.992 4.057 1.00 69.12 124 MET A N 1
ATOM 962 C CA . MET A 1 124 ? -0.654 20.177 3.790 1.00 69.12 124 MET A CA 1
ATOM 963 C C . MET A 1 124 ? 0.644 20.932 4.090 1.00 69.12 124 MET A C 1
ATOM 965 O O . MET A 1 124 ? 1.563 20.326 4.624 1.00 69.12 124 MET A O 1
ATOM 969 N N . ASP A 1 125 ? 0.698 22.242 3.832 1.00 66.62 125 ASP A N 1
ATOM 970 C CA . ASP A 1 125 ? 1.889 23.071 4.089 1.00 66.62 125 ASP A CA 1
ATOM 971 C C . ASP A 1 125 ? 2.192 23.276 5.589 1.00 66.62 125 ASP A C 1
ATOM 973 O O . ASP A 1 125 ? 3.289 23.701 5.949 1.00 66.62 125 ASP A O 1
ATOM 977 N N . ILE A 1 126 ? 1.229 22.988 6.473 1.00 60.84 126 ILE A N 1
ATOM 978 C CA . ILE A 1 126 ? 1.354 23.166 7.932 1.00 60.84 126 ILE A CA 1
ATOM 979 C C . ILE A 1 126 ? 1.732 21.843 8.637 1.00 60.84 126 ILE A C 1
ATOM 981 O O . ILE A 1 126 ? 1.986 21.846 9.842 1.00 60.84 126 ILE A O 1
ATOM 985 N N . THR A 1 127 ? 1.744 20.715 7.912 1.00 53.44 127 THR A N 1
ATOM 986 C CA . THR A 1 127 ? 2.061 19.374 8.449 1.00 53.44 127 THR A CA 1
ATOM 987 C C . THR A 1 127 ? 3.536 19.040 8.259 1.00 53.44 127 THR A C 1
ATOM 989 O O . THR A 1 127 ? 4.143 18.525 9.227 1.00 53.44 127 THR A O 1
#